Protein AF-A0A2J8UQM4-F1 (afdb_monomer_lite)

Foldseek 3Di:
DDDPCCVVDPDPDDDDPDDPDDDDFDDDPPVSVVVVVCVVCVVVD

Sequence (45 aa):
MSTVKEQLIEKLIEDDKNSQCKITIVGTGAVGMACAISILLKWIF

InterPro domains:
  IPR036291 NAD(P)-binding d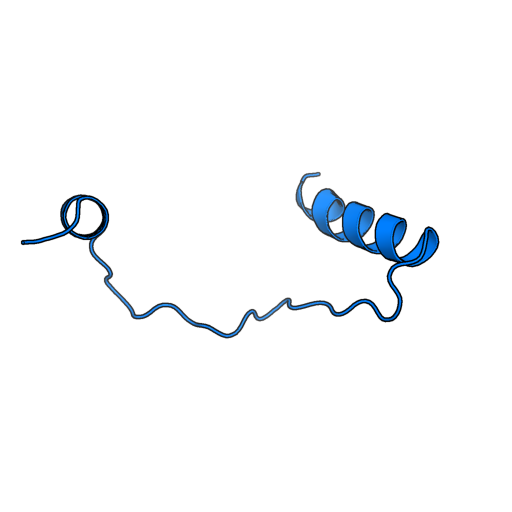omain superfamily [SSF51735] (3-44)

Structure (mmCIF, N/CA/C/O backbone):
data_AF-A0A2J8UQM4-F1
#
_entry.id   AF-A0A2J8UQM4-F1
#
loop_
_atom_site.group_PDB
_atom_site.id
_atom_site.type_symbol
_atom_site.label_atom_id
_atom_site.label_alt_id
_atom_site.label_comp_id
_atom_site.label_asym_id
_atom_site.label_entity_id
_atom_site.label_seq_id
_atom_site.pdbx_PDB_ins_code
_atom_site.Cartn_x
_atom_site.Cartn_y
_atom_site.Cartn_z
_atom_site.occupancy
_atom_site.B_iso_or_equiv
_atom_site.auth_seq_id
_atom_site.auth_comp_id
_atom_site.auth_asym_id
_atom_site.auth_atom_id
_atom_site.pdbx_PDB_model_num
ATOM 1 N N . MET A 1 1 ? -1.085 -1.469 34.310 1.00 70.56 1 MET A N 1
ATOM 2 C CA . MET A 1 1 ? -0.717 -0.040 34.225 1.00 70.56 1 MET A CA 1
ATOM 3 C C . MET A 1 1 ? -1.193 0.472 32.883 1.00 70.56 1 MET A C 1
ATOM 5 O O . MET A 1 1 ? -0.903 -0.186 31.893 1.00 70.56 1 MET A O 1
ATOM 9 N N . SER A 1 2 ? -1.938 1.575 32.857 1.00 76.38 2 SER A N 1
ATOM 10 C CA . SER A 1 2 ? -2.371 2.208 31.607 1.00 76.38 2 SER A CA 1
ATOM 11 C C . SER A 1 2 ? -1.154 2.743 30.855 1.00 76.38 2 SER A C 1
ATOM 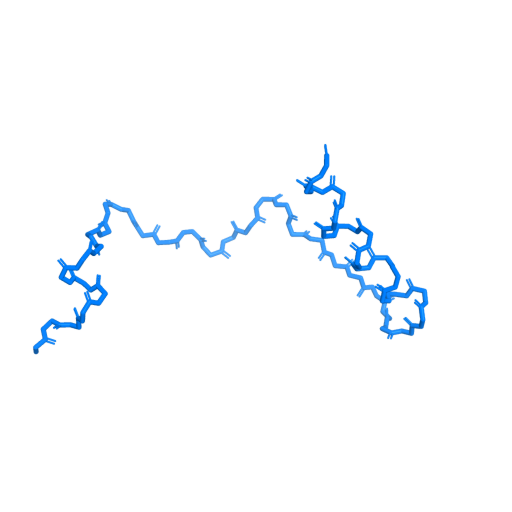13 O O . SER A 1 2 ? -0.332 3.454 31.438 1.00 76.38 2 SER A O 1
ATOM 15 N N . THR A 1 3 ? -1.029 2.418 29.574 1.00 88.44 3 THR A N 1
ATOM 16 C CA . THR A 1 3 ? -0.007 2.992 28.694 1.00 88.44 3 THR A CA 1
ATOM 17 C C . THR A 1 3 ? -0.228 4.498 28.542 1.00 88.44 3 THR A C 1
ATOM 19 O O . THR A 1 3 ? -1.344 4.991 28.715 1.00 88.44 3 THR A O 1
ATOM 22 N N . VAL A 1 4 ? 0.823 5.247 28.191 1.00 93.38 4 VAL A N 1
ATOM 23 C CA . VAL A 1 4 ? 0.717 6.699 27.939 1.00 93.38 4 VAL A CA 1
ATOM 24 C C . VAL A 1 4 ? -0.363 6.997 26.890 1.00 93.38 4 VAL A C 1
ATOM 26 O O . VAL A 1 4 ? -1.116 7.950 27.036 1.00 93.38 4 VAL A O 1
ATOM 29 N N . LYS A 1 5 ? -0.505 6.139 25.872 1.00 89.56 5 LYS A N 1
ATOM 30 C CA . LYS A 1 5 ? -1.543 6.267 24.841 1.00 89.56 5 LYS A CA 1
ATOM 31 C C . LYS A 1 5 ? -2.952 6.269 25.435 1.00 89.56 5 LYS A C 1
ATOM 33 O O . LYS A 1 5 ? -3.743 7.123 25.070 1.00 89.56 5 LYS A O 1
ATOM 38 N N . GLU A 1 6 ? -3.251 5.334 26.327 1.00 86.19 6 GLU A N 1
ATOM 39 C CA . GLU A 1 6 ? -4.581 5.190 26.938 1.00 86.19 6 GLU A CA 1
ATOM 40 C C . GLU A 1 6 ? -4.886 6.317 27.934 1.00 86.19 6 GLU A C 1
ATOM 42 O O . GLU A 1 6 ? -6.043 6.674 28.111 1.00 86.19 6 GLU A O 1
ATOM 47 N N . GLN A 1 7 ? -3.855 6.910 28.549 1.00 86.88 7 GLN A N 1
ATOM 48 C CA . GLN A 1 7 ? -4.018 8.071 29.432 1.00 86.88 7 GLN A CA 1
ATOM 49 C C . GLN A 1 7 ? -4.260 9.376 28.658 1.00 86.88 7 GLN A C 1
ATOM 51 O O . GLN A 1 7 ? -4.875 10.293 29.192 1.00 86.88 7 GLN A O 1
ATOM 56 N N . LEU A 1 8 ? -3.748 9.482 27.425 1.00 92.12 8 LEU A N 1
ATOM 57 C CA . LEU A 1 8 ? -3.836 10.697 26.605 1.00 92.12 8 LEU A CA 1
ATOM 58 C C . LEU A 1 8 ? -4.949 10.642 25.550 1.00 92.12 8 LEU A C 1
ATOM 60 O O . LEU A 1 8 ? -5.419 11.688 25.112 1.00 92.12 8 LEU A O 1
ATOM 64 N N . I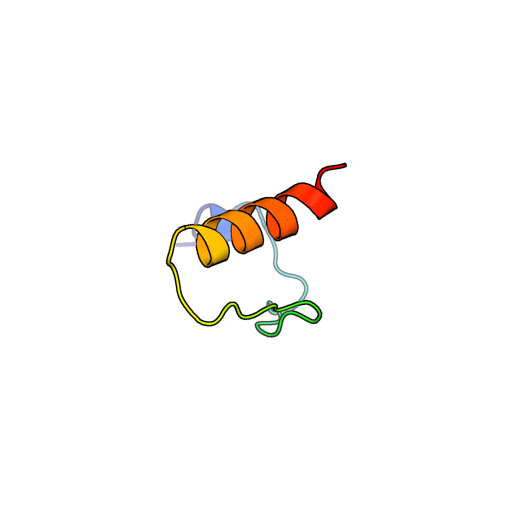LE A 1 9 ? -5.332 9.447 25.098 1.00 91.06 9 ILE A N 1
ATOM 65 C CA . ILE A 1 9 ? -6.296 9.238 24.016 1.00 91.06 9 ILE A CA 1
ATOM 66 C C . ILE A 1 9 ? -7.315 8.195 24.467 1.00 91.06 9 ILE A C 1
ATOM 68 O O . ILE A 1 9 ? -7.060 6.989 24.429 1.00 91.06 9 ILE A O 1
ATOM 72 N N . GLU A 1 10 ? -8.494 8.674 24.845 1.00 89.00 10 GLU A N 1
ATOM 73 C CA . GLU A 1 10 ? -9.647 7.827 25.118 1.00 89.00 10 GLU A CA 1
ATOM 74 C C . GLU A 1 10 ? -10.317 7.427 23.796 1.00 89.00 10 GLU A C 1
ATOM 76 O O . GLU A 1 10 ? -10.654 8.268 22.959 1.00 89.00 10 GLU A O 1
ATOM 81 N N . LYS A 1 11 ? -10.485 6.121 23.574 1.00 86.69 11 LYS A N 1
ATOM 82 C CA . LYS A 1 11 ? -11.157 5.604 22.379 1.00 86.69 11 LYS A CA 1
ATOM 83 C C . LYS A 1 11 ? -12.659 5.551 22.613 1.00 86.69 11 LYS A C 1
ATOM 85 O O . LYS A 1 11 ? -13.136 4.688 23.339 1.00 86.69 11 LYS A O 1
ATOM 90 N N . LEU A 1 12 ? -13.394 6.439 21.948 1.00 86.62 12 LEU A N 1
ATOM 91 C CA . LEU A 1 12 ? -14.860 6.462 21.996 1.00 86.62 12 LEU A CA 1
ATOM 92 C C . LEU A 1 12 ? -15.501 5.346 21.154 1.00 86.62 12 LEU A C 1
ATOM 94 O O . LEU A 1 12 ? -16.626 4.936 21.421 1.00 86.62 12 LEU A O 1
ATOM 98 N N . ILE A 1 13 ? -14.796 4.879 20.120 1.00 88.06 13 ILE A N 1
ATOM 99 C CA . ILE A 1 13 ? -15.223 3.830 19.187 1.00 88.06 13 ILE A CA 1
ATOM 100 C C . ILE A 1 13 ? -13.991 2.972 18.857 1.00 88.06 13 ILE A C 1
ATOM 102 O O . ILE A 1 13 ? -12.856 3.458 18.905 1.00 88.06 13 ILE A O 1
ATOM 106 N N . GLU A 1 14 ? -14.196 1.690 18.550 1.00 84.25 14 GLU A N 1
ATOM 107 C CA . GLU A 1 14 ? -13.129 0.813 18.059 1.00 84.25 14 GLU A CA 1
ATOM 108 C C . GLU A 1 14 ? -12.575 1.300 16.708 1.00 84.25 14 GLU A C 1
ATOM 110 O O . GLU A 1 14 ? -13.300 1.872 15.895 1.00 84.25 14 GLU A O 1
ATOM 115 N N . ASP A 1 15 ? -11.282 1.072 16.454 1.00 81.75 15 ASP A N 1
ATOM 116 C CA . ASP A 1 15 ? -10.679 1.456 15.172 1.00 81.75 15 ASP A CA 1
ATOM 117 C C . ASP A 1 15 ? -11.271 0.604 14.047 1.00 81.75 15 ASP A C 1
ATOM 119 O O . ASP A 1 15 ? -11.130 -0.625 14.054 1.00 81.75 15 ASP A O 1
ATOM 123 N N . ASP A 1 16 ? -11.855 1.256 13.042 1.00 79.94 16 ASP A N 1
ATOM 124 C CA . ASP A 1 16 ? -12.219 0.575 11.807 1.00 79.94 16 ASP A CA 1
ATOM 125 C C . ASP A 1 16 ? -10.943 0.179 11.053 1.00 79.94 16 ASP A C 1
ATOM 127 O O . ASP A 1 16 ? -10.120 1.008 10.655 1.00 79.94 16 ASP A O 1
ATOM 131 N N . LYS A 1 17 ? -10.763 -1.131 10.881 1.00 80.56 17 LYS A N 1
ATOM 132 C CA . LYS A 1 17 ? -9.608 -1.709 10.186 1.00 80.56 17 LYS A CA 1
ATOM 133 C C . LYS A 1 17 ? -9.736 -1.596 8.668 1.00 80.56 17 LYS A C 1
ATOM 135 O O . LYS A 1 17 ? -8.749 -1.822 7.964 1.00 80.56 17 LYS A O 1
ATOM 140 N N . ASN A 1 18 ? -10.927 -1.297 8.151 1.00 85.50 18 ASN A N 1
ATOM 141 C CA . ASN A 1 18 ? -11.181 -1.214 6.725 1.00 85.50 18 ASN A CA 1
ATOM 142 C C . ASN A 1 18 ? -11.098 0.236 6.233 1.00 85.50 18 ASN A C 1
ATOM 144 O O . ASN A 1 18 ? -11.898 1.092 6.593 1.00 85.50 18 ASN A O 1
ATOM 148 N N . SER A 1 19 ? -10.142 0.513 5.347 1.00 85.81 19 SER A N 1
ATOM 149 C CA . SER A 1 19 ? -10.072 1.815 4.686 1.00 85.81 19 SER A CA 1
ATOM 150 C C . SER A 1 19 ? -11.019 1.848 3.488 1.00 85.81 19 SER A C 1
ATOM 152 O O . SER A 1 19 ? -10.905 1.024 2.581 1.00 85.81 19 SER A O 1
ATOM 154 N N . GLN A 1 20 ? -11.901 2.847 3.441 1.00 87.81 20 GLN A N 1
ATOM 155 C CA . GLN A 1 20 ? -12.811 3.081 2.312 1.00 87.81 20 GLN A CA 1
ATOM 156 C C . GLN A 1 20 ? -12.081 3.454 1.006 1.00 87.81 20 GLN A C 1
ATOM 158 O O . GLN A 1 20 ? -12.648 3.319 -0.074 1.00 87.81 20 GLN A O 1
ATOM 163 N N . CYS A 1 21 ? -10.817 3.885 1.092 1.00 90.31 21 CYS A N 1
ATOM 164 C CA . CYS A 1 21 ? -10.025 4.390 -0.035 1.00 90.31 21 CYS A CA 1
ATOM 165 C C . CYS A 1 21 ? -8.720 3.602 -0.243 1.00 90.31 21 CYS A C 1
ATOM 167 O O . CYS A 1 21 ? -7.720 4.155 -0.704 1.00 90.31 21 CYS A O 1
ATOM 169 N N . LYS A 1 22 ? -8.688 2.314 0.121 1.00 92.00 22 LYS A N 1
ATOM 170 C CA . LYS A 1 22 ? -7.497 1.474 -0.062 1.00 92.00 22 LYS A CA 1
ATOM 171 C C . LYS A 1 22 ? -7.204 1.257 -1.552 1.00 92.00 22 LYS A C 1
ATOM 173 O O . LYS A 1 22 ? -8.001 0.655 -2.263 1.00 92.00 22 LYS A O 1
ATOM 178 N N . ILE A 1 23 ? -6.022 1.674 -2.004 1.00 93.44 23 ILE A N 1
ATOM 179 C CA . ILE A 1 23 ? -5.537 1.458 -3.375 1.00 93.44 23 ILE A CA 1
ATOM 180 C C . ILE A 1 23 ? -4.427 0.402 -3.355 1.00 93.44 23 ILE A C 1
ATOM 182 O O . ILE A 1 23 ? -3.581 0.399 -2.463 1.00 93.44 23 ILE A O 1
ATOM 186 N N . THR A 1 24 ? -4.431 -0.501 -4.338 1.00 95.94 24 THR A N 1
ATOM 187 C CA . THR A 1 24 ? -3.398 -1.535 -4.506 1.00 95.94 24 THR A CA 1
ATOM 188 C C . THR A 1 24 ? -2.639 -1.297 -5.806 1.00 95.94 24 THR A C 1
ATOM 190 O O . THR A 1 24 ? -3.255 -1.116 -6.853 1.00 95.94 24 THR A O 1
ATOM 193 N N . ILE A 1 25 ? -1.307 -1.321 -5.744 1.00 96.31 25 ILE A N 1
ATOM 194 C CA . ILE A 1 25 ? -0.422 -1.179 -6.906 1.00 96.31 25 ILE A CA 1
ATOM 195 C C . ILE A 1 25 ? 0.222 -2.537 -7.175 1.00 96.31 25 ILE A C 1
ATOM 197 O O . ILE A 1 25 ? 0.861 -3.108 -6.292 1.00 96.31 25 ILE A O 1
ATOM 201 N N . VAL A 1 26 ? 0.049 -3.061 -8.388 1.00 97.31 26 VAL A N 1
ATOM 202 C CA .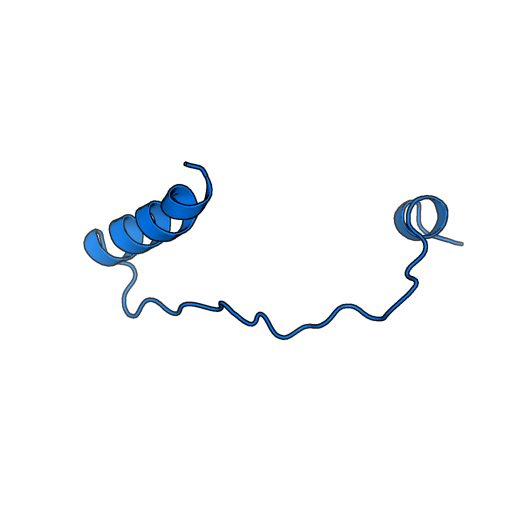 VAL A 1 26 ? 0.661 -4.328 -8.802 1.00 97.31 26 VAL A CA 1
ATOM 203 C C . VAL A 1 26 ? 2.007 -4.038 -9.466 1.00 97.31 26 VAL A C 1
ATOM 205 O O . VAL A 1 26 ? 2.061 -3.425 -10.529 1.00 97.31 26 VAL A O 1
ATOM 208 N N . GLY A 1 27 ? 3.087 -4.496 -8.829 1.00 96.25 27 GLY A N 1
ATOM 209 C CA . GLY A 1 27 ? 4.469 -4.283 -9.265 1.00 96.25 27 GLY A CA 1
ATOM 210 C C . GLY A 1 27 ? 5.111 -3.040 -8.639 1.00 96.25 27 GLY A C 1
ATOM 211 O O . GLY A 1 27 ? 4.573 -1.940 -8.702 1.00 96.25 27 GLY A O 1
ATOM 212 N N . THR A 1 28 ? 6.297 -3.210 -8.052 1.00 95.44 28 THR A N 1
ATOM 213 C CA . THR A 1 28 ? 7.033 -2.168 -7.304 1.00 95.44 28 THR A CA 1
ATOM 214 C C . THR A 1 28 ? 8.271 -1.662 -8.049 1.00 95.44 28 THR A C 1
ATOM 216 O O . THR A 1 28 ? 9.231 -1.195 -7.442 1.00 95.44 28 THR A O 1
ATOM 219 N N . GLY A 1 29 ? 8.275 -1.776 -9.381 1.00 97.25 29 GLY A N 1
ATOM 220 C CA . GLY A 1 29 ? 9.310 -1.173 -10.225 1.00 97.25 29 GLY A CA 1
ATOM 221 C C . GLY A 1 29 ? 9.221 0.358 -10.238 1.00 97.25 29 GLY A C 1
ATOM 222 O O . GLY A 1 29 ? 8.360 0.946 -9.584 1.00 97.25 29 GLY A O 1
ATOM 223 N N . ALA A 1 30 ? 10.065 1.015 -11.037 1.00 97.62 30 ALA A N 1
ATOM 224 C CA . ALA A 1 30 ? 10.121 2.481 -11.105 1.00 97.62 30 ALA A CA 1
ATOM 225 C C . ALA A 1 30 ? 8.743 3.136 -11.340 1.00 97.62 30 ALA A C 1
ATOM 227 O O . ALA A 1 30 ? 8.381 4.087 -10.651 1.00 97.62 30 ALA A O 1
ATOM 228 N N . VAL A 1 31 ? 7.936 2.572 -12.247 1.00 97.38 31 VAL A N 1
ATOM 229 C CA . VAL A 1 31 ? 6.573 3.054 -12.533 1.00 97.38 31 VAL A CA 1
ATOM 230 C C . VAL A 1 31 ? 5.631 2.839 -11.343 1.00 97.38 31 VAL A C 1
ATOM 232 O O . VAL A 1 31 ? 4.849 3.726 -11.010 1.00 97.38 31 VAL A O 1
ATOM 235 N N . GLY A 1 32 ? 5.726 1.691 -10.667 1.00 97.94 32 GLY A N 1
ATOM 236 C CA . GLY A 1 32 ? 4.906 1.385 -9.492 1.00 97.94 32 GLY A CA 1
ATOM 237 C C . GLY A 1 32 ? 5.191 2.328 -8.325 1.00 97.94 32 GLY A C 1
ATOM 238 O O . GLY A 1 32 ? 4.266 2.838 -7.697 1.00 97.94 32 GLY A O 1
ATOM 239 N N . MET A 1 33 ? 6.468 2.634 -8.087 1.00 97.69 33 MET A N 1
ATOM 240 C CA . MET A 1 33 ? 6.881 3.581 -7.049 1.00 97.69 33 MET A CA 1
ATOM 241 C C . MET A 1 33 ? 6.492 5.023 -7.385 1.00 97.69 33 MET A C 1
ATOM 243 O O . MET A 1 33 ? 6.020 5.741 -6.504 1.00 97.69 33 MET A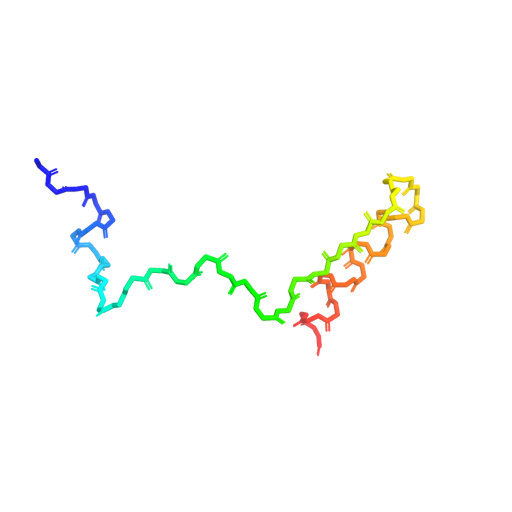 O 1
ATOM 247 N N . ALA A 1 34 ? 6.618 5.437 -8.651 1.00 96.94 34 ALA A N 1
ATOM 248 C CA . ALA A 1 34 ? 6.128 6.740 -9.099 1.00 96.94 34 ALA A CA 1
ATOM 249 C C . ALA A 1 34 ? 4.611 6.867 -8.879 1.00 96.94 34 ALA A C 1
ATOM 251 O O . ALA A 1 34 ? 4.155 7.850 -8.302 1.00 96.94 34 ALA A O 1
ATOM 252 N N . CYS A 1 35 ? 3.843 5.831 -9.236 1.00 95.88 35 CYS A N 1
ATOM 253 C CA . CYS A 1 35 ? 2.404 5.764 -8.986 1.00 95.88 35 CYS A CA 1
ATOM 254 C C . CYS A 1 35 ? 2.077 5.884 -7.485 1.00 95.88 35 CYS A C 1
ATOM 256 O O . CYS A 1 35 ? 1.221 6.683 -7.109 1.00 95.88 35 CYS A O 1
ATOM 258 N N . ALA A 1 36 ? 2.805 5.169 -6.617 1.00 96.19 36 ALA A N 1
ATOM 259 C CA . ALA A 1 36 ? 2.610 5.223 -5.167 1.00 96.19 36 ALA A CA 1
ATOM 260 C C . ALA A 1 36 ? 2.814 6.635 -4.600 1.00 96.19 36 ALA A C 1
ATOM 262 O O . ALA A 1 36 ? 1.957 7.137 -3.873 1.00 96.19 36 ALA A O 1
ATOM 263 N N . ILE A 1 37 ? 3.918 7.295 -4.966 1.00 96.00 37 ILE A N 1
ATOM 264 C CA . ILE A 1 37 ? 4.216 8.654 -4.499 1.00 96.00 37 ILE A CA 1
ATOM 265 C C . ILE A 1 37 ? 3.197 9.649 -5.047 1.00 96.00 37 ILE A C 1
ATOM 267 O O . ILE A 1 37 ? 2.677 10.458 -4.284 1.00 96.00 37 ILE A O 1
ATOM 271 N N . SER A 1 38 ? 2.858 9.576 -6.335 1.00 95.12 38 SER A N 1
ATOM 272 C CA . SER A 1 38 ? 1.846 10.459 -6.912 1.00 95.12 38 SER A CA 1
ATOM 273 C C . SER A 1 38 ? 0.496 10.305 -6.216 1.00 95.12 38 SER A C 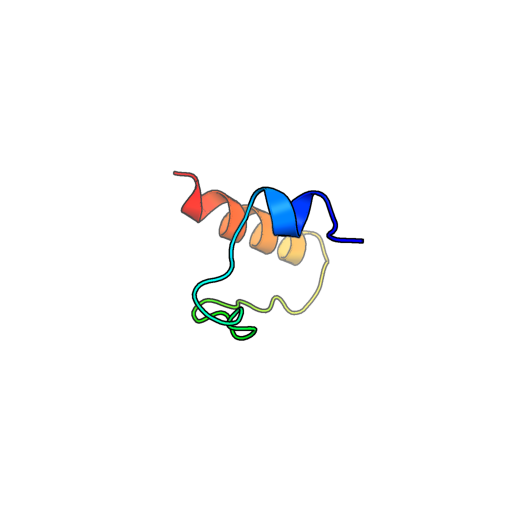1
ATOM 275 O O . SER A 1 38 ? -0.124 11.311 -5.906 1.00 95.12 38 SER A O 1
ATOM 277 N N . ILE A 1 39 ? 0.050 9.081 -5.914 1.00 94.94 39 ILE A N 1
ATOM 278 C CA . ILE A 1 39 ? -1.214 8.847 -5.199 1.00 94.94 39 ILE A CA 1
ATOM 279 C C . ILE A 1 39 ? -1.169 9.431 -3.783 1.00 94.94 39 ILE A C 1
ATOM 281 O O . ILE A 1 39 ? -2.120 10.098 -3.384 1.00 94.94 39 ILE A O 1
ATOM 285 N N . LEU A 1 40 ? -0.078 9.213 -3.040 1.00 93.19 40 LEU A N 1
ATOM 286 C CA . LEU A 1 40 ? 0.082 9.733 -1.677 1.00 93.19 40 LEU A CA 1
ATOM 287 C C . LEU A 1 40 ? 0.136 11.265 -1.647 1.00 93.19 40 LEU A C 1
ATOM 289 O O . LEU A 1 40 ? -0.488 11.887 -0.792 1.00 93.19 40 LEU A O 1
ATOM 293 N N . LEU A 1 41 ? 0.848 11.876 -2.596 1.00 94.19 41 LEU A N 1
ATOM 294 C CA . LEU A 1 41 ? 1.004 13.328 -2.669 1.00 94.19 41 LEU A CA 1
ATOM 295 C C . LEU A 1 41 ? -0.203 14.030 -3.300 1.00 94.19 41 LEU A C 1
ATOM 297 O O . LEU A 1 41 ? -0.432 15.193 -3.002 1.00 94.19 41 LEU A O 1
ATOM 301 N N . LYS A 1 42 ? -1.026 13.365 -4.120 1.00 87.44 42 LYS A N 1
ATOM 302 C CA . LYS A 1 42 ? -2.226 13.995 -4.708 1.00 87.44 42 LYS A CA 1
ATOM 303 C C . LYS A 1 42 ? -3.291 14.370 -3.673 1.00 87.44 42 LYS A C 1
ATOM 305 O O . LYS A 1 42 ? -4.226 15.076 -4.012 1.00 87.44 42 LYS A O 1
ATOM 310 N N . TRP A 1 43 ? -3.178 13.869 -2.445 1.00 66.69 43 TRP A N 1
ATOM 311 C CA . TRP A 1 43 ? -4.034 14.274 -1.328 1.00 66.69 43 TRP A CA 1
ATOM 312 C C . TRP A 1 43 ? -3.433 15.407 -0.482 1.00 66.69 43 TRP A C 1
ATOM 314 O O . TRP A 1 43 ? -4.123 15.921 0.392 1.00 66.69 43 TRP A O 1
ATOM 324 N N . ILE A 1 44 ? -2.163 15.774 -0.700 1.00 61.44 44 ILE A N 1
ATOM 325 C CA . ILE A 1 44 ? -1.465 16.823 0.066 1.00 61.44 44 ILE A CA 1
ATOM 326 C C . ILE A 1 44 ? -1.631 18.226 -0.553 1.00 61.44 44 ILE A C 1
ATOM 328 O O . ILE A 1 44 ? -1.357 19.213 0.126 1.00 61.44 44 ILE A O 1
ATOM 332 N N . PHE A 1 45 ? -2.066 18.306 -1.816 1.00 46.19 45 PHE A N 1
ATOM 333 C CA . PHE A 1 45 ? -2.367 19.527 -2.576 1.00 46.19 45 PHE A CA 1
ATOM 334 C C . PHE A 1 45 ? -3.821 19.503 -3.041 1.00 46.19 45 PHE A C 1
ATOM 336 O O . PHE A 1 45 ? -4.444 20.587 -3.042 1.00 46.19 45 PHE A O 1
#

Secondary structure (DSSP, 8-state):
---HHHHH---SSPPP---TT----S--SHHHHHHHHHHHHTTT-

Radius of gyration: 17.01 Å; chains: 1; bounding box: 25×24×47 Å

Organism: Pongo abelii (NCBI:txid9601)

pLDDT: mean 88.44, std 10.41, range [46.19, 97.94]